Protein AF-A0A3P3W4W7-F1 (afdb_monomer_lite)

Structure (mmCIF, N/CA/C/O backbone):
data_AF-A0A3P3W4W7-F1
#
_entry.id   AF-A0A3P3W4W7-F1
#
loop_
_atom_site.group_PDB
_atom_site.id
_atom_site.type_symbol
_atom_site.label_atom_id
_atom_site.label_alt_id
_atom_site.label_comp_id
_atom_site.label_asym_id
_atom_site.label_entity_id
_atom_site.label_seq_id
_atom_site.pdbx_PDB_ins_code
_atom_site.Cartn_x
_atom_site.Cartn_y
_atom_site.Cartn_z
_atom_site.occupancy
_atom_site.B_iso_or_equiv
_atom_site.auth_seq_id
_atom_site.auth_comp_id
_atom_site.auth_asym_id
_atom_site.auth_atom_id
_atom_site.pdbx_PDB_model_num
ATOM 1 N N . MET A 1 1 ? 40.143 12.924 -22.755 1.00 57.97 1 MET A N 1
ATOM 2 C CA . MET A 1 1 ? 38.948 13.526 -23.400 1.00 57.97 1 MET A CA 1
ATOM 3 C C . MET A 1 1 ? 38.088 12.484 -24.126 1.00 57.97 1 MET A C 1
ATOM 5 O O . MET A 1 1 ? 36.880 12.657 -24.133 1.00 57.97 1 MET A O 1
ATOM 9 N N . PHE A 1 2 ? 38.655 11.391 -24.664 1.00 59.66 2 PHE A N 1
ATOM 10 C CA . PHE A 1 2 ? 37.889 10.298 -25.294 1.00 59.66 2 PHE A CA 1
ATOM 11 C C . PHE A 1 2 ? 37.101 9.401 -24.310 1.00 59.66 2 PHE A C 1
ATOM 13 O O . PHE A 1 2 ? 36.015 8.945 -24.656 1.00 59.66 2 PHE A O 1
ATOM 20 N N . ASP A 1 3 ? 37.569 9.215 -23.072 1.00 65.12 3 ASP A N 1
ATOM 21 C CA . ASP A 1 3 ? 36.923 8.292 -22.116 1.00 65.12 3 ASP A CA 1
ATOM 22 C C . ASP A 1 3 ? 35.558 8.764 -21.588 1.00 65.12 3 ASP A C 1
ATOM 24 O O . ASP A 1 3 ? 34.700 7.950 -21.253 1.00 65.12 3 ASP A O 1
ATOM 28 N N . LEU A 1 4 ? 35.310 10.079 -21.550 1.00 63.84 4 LEU A N 1
ATOM 29 C CA . LEU A 1 4 ? 34.059 10.626 -21.010 1.00 63.84 4 LEU A CA 1
ATOM 30 C C . LEU A 1 4 ? 32.869 10.398 -21.960 1.00 63.84 4 LEU A C 1
ATOM 32 O O . LEU A 1 4 ? 31.755 10.167 -21.506 1.00 63.84 4 LEU A O 1
ATOM 36 N N . ILE A 1 5 ? 33.109 10.426 -23.277 1.00 64.25 5 ILE A N 1
ATOM 37 C CA . ILE A 1 5 ? 32.082 10.164 -24.299 1.00 64.25 5 ILE A CA 1
ATOM 38 C C . ILE A 1 5 ? 31.753 8.664 -24.359 1.00 64.25 5 ILE A C 1
ATOM 40 O O . ILE A 1 5 ? 30.599 8.299 -24.562 1.00 64.25 5 ILE A O 1
ATOM 44 N N . PHE A 1 6 ? 32.738 7.792 -24.120 1.00 63.69 6 PHE A N 1
ATOM 45 C CA . PHE A 1 6 ? 32.544 6.340 -24.068 1.00 63.69 6 PHE A CA 1
ATOM 46 C C . PHE A 1 6 ? 31.688 5.907 -22.865 1.00 63.69 6 PHE A C 1
ATOM 48 O O . PHE A 1 6 ? 30.785 5.091 -23.026 1.00 63.69 6 PHE A O 1
ATOM 55 N N . LEU A 1 7 ? 31.906 6.508 -21.688 1.00 63.19 7 LEU A N 1
ATOM 56 C CA . LEU A 1 7 ? 31.093 6.261 -20.488 1.00 63.19 7 LEU A CA 1
ATOM 57 C C . LEU A 1 7 ? 29.683 6.867 -20.564 1.00 63.19 7 LEU A C 1
ATOM 59 O O . LEU A 1 7 ? 28.767 6.352 -19.933 1.00 63.19 7 LEU A O 1
ATOM 63 N N . LEU A 1 8 ? 29.480 7.943 -21.333 1.00 63.91 8 LEU A N 1
ATOM 64 C CA . LEU A 1 8 ? 28.139 8.500 -21.557 1.00 63.91 8 LEU A CA 1
ATOM 65 C C . LEU A 1 8 ? 27.311 7.676 -22.557 1.00 63.91 8 LEU A C 1
ATOM 67 O O . LEU A 1 8 ? 26.089 7.781 -22.574 1.00 63.91 8 LEU A O 1
ATOM 71 N N . ASN A 1 9 ? 27.983 6.892 -23.405 1.00 57.31 9 ASN A N 1
ATOM 72 C CA . ASN A 1 9 ? 27.384 6.123 -24.497 1.00 57.31 9 ASN A CA 1
ATOM 73 C C . ASN A 1 9 ? 27.335 4.611 -24.208 1.00 57.31 9 ASN A C 1
ATOM 75 O O . ASN A 1 9 ? 27.004 3.812 -25.088 1.00 57.31 9 ASN A O 1
ATOM 79 N N . SER A 1 10 ? 27.693 4.200 -22.990 1.00 53.84 10 SER A N 1
ATOM 80 C CA . SER A 1 10 ? 27.621 2.807 -22.575 1.00 53.84 10 SER A CA 1
ATOM 81 C C . SER A 1 10 ? 26.181 2.445 -22.216 1.00 53.84 10 SER A C 1
ATOM 83 O O . SER A 1 10 ? 25.780 2.563 -21.060 1.00 53.84 10 SER A O 1
ATOM 85 N N . ASN A 1 11 ? 25.420 1.966 -23.204 1.00 59.00 11 ASN A N 1
ATOM 86 C CA . ASN A 1 11 ? 24.349 1.012 -22.919 1.00 59.00 11 ASN A CA 1
ATOM 87 C C . ASN A 1 11 ? 25.001 -0.174 -22.198 1.00 59.00 11 ASN A C 1
ATOM 89 O O . ASN A 1 11 ? 26.020 -0.694 -22.673 1.00 59.00 11 ASN A O 1
ATOM 93 N N . LEU A 1 12 ? 24.475 -0.582 -21.043 1.00 65.50 12 LEU A N 1
ATOM 94 C CA . LEU A 1 12 ? 25.000 -1.769 -20.365 1.00 65.50 12 LEU A CA 1
ATOM 95 C C . LEU A 1 12 ? 24.935 -2.965 -21.335 1.00 65.50 12 LEU A C 1
ATOM 97 O O . LEU A 1 12 ? 23.985 -3.067 -22.109 1.00 65.50 12 LEU A O 1
ATOM 101 N N . PRO A 1 13 ? 25.875 -3.926 -21.283 1.00 58.22 13 PRO A N 1
ATOM 102 C CA . PRO A 1 13 ? 25.868 -5.090 -22.181 1.00 58.22 13 PRO A CA 1
ATOM 103 C C . PRO A 1 13 ? 24.628 -6.001 -22.0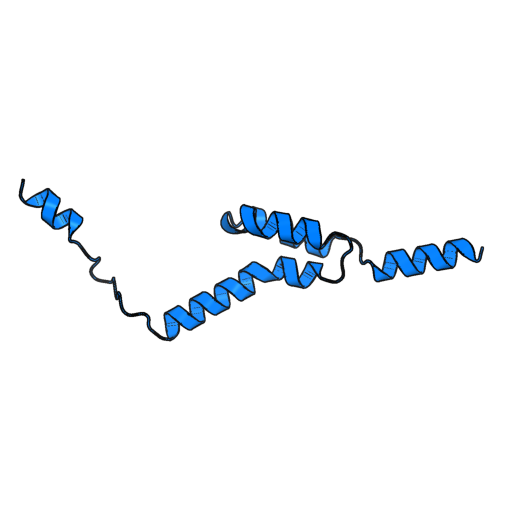23 1.00 58.22 13 PRO A C 1
ATOM 105 O O . PRO A 1 13 ? 24.482 -6.971 -22.761 1.00 58.22 13 PRO A O 1
ATOM 108 N N . PHE A 1 14 ? 23.730 -5.684 -21.082 1.00 60.97 14 PHE A N 1
ATOM 109 C CA . PHE A 1 14 ? 22.448 -6.350 -20.825 1.00 60.97 14 PHE A CA 1
ATOM 110 C C . PHE A 1 14 ? 21.233 -5.428 -21.030 1.00 60.97 14 PHE A C 1
ATOM 112 O O . PHE A 1 14 ? 20.102 -5.811 -20.728 1.00 60.97 14 PHE A O 1
ATOM 119 N N . GLU A 1 15 ? 21.446 -4.198 -21.494 1.00 62.66 15 GLU A N 1
ATOM 120 C CA . GLU A 1 15 ? 20.395 -3.208 -21.690 1.00 62.66 15 GLU A CA 1
ATOM 121 C C . GLU A 1 15 ? 19.645 -3.503 -22.988 1.00 62.66 15 GLU A C 1
ATOM 123 O O . GLU A 1 15 ? 19.916 -2.937 -24.044 1.00 62.66 15 GLU A O 1
ATOM 128 N N . ASN A 1 16 ? 18.684 -4.429 -22.914 1.00 66.75 16 ASN A N 1
ATOM 129 C CA . ASN A 1 16 ? 17.666 -4.538 -23.945 1.00 66.75 16 ASN A CA 1
ATOM 130 C C . ASN A 1 16 ? 16.654 -3.394 -23.756 1.00 66.75 16 ASN A C 1
ATOM 132 O O . ASN A 1 16 ? 15.771 -3.406 -22.894 1.00 66.75 16 ASN A O 1
ATOM 136 N N . ASN A 1 17 ? 16.801 -2.374 -24.585 1.00 67.06 17 ASN A N 1
ATOM 137 C CA . ASN A 1 17 ? 15.872 -1.257 -24.748 1.00 67.06 17 ASN A CA 1
ATOM 138 C C . ASN A 1 17 ? 14.535 -1.677 -25.393 1.00 67.06 17 ASN A C 1
ATOM 140 O O . ASN A 1 17 ? 13.599 -0.882 -25.466 1.00 67.06 17 ASN A O 1
ATOM 144 N N . GLU A 1 18 ? 14.406 -2.938 -25.805 1.00 79.00 18 GLU A N 1
ATOM 145 C CA . GLU A 1 18 ? 13.145 -3.516 -26.249 1.00 79.00 18 GLU A CA 1
ATOM 146 C C . GLU A 1 18 ? 12.188 -3.736 -25.067 1.00 79.00 18 GLU A C 1
ATOM 148 O O . GLU A 1 18 ? 12.495 -4.421 -24.083 1.00 79.00 18 GLU A O 1
ATOM 153 N N . ILE A 1 19 ? 10.986 -3.162 -25.174 1.00 78.75 19 ILE A N 1
ATOM 154 C CA . ILE A 1 19 ? 9.873 -3.465 -24.273 1.00 78.75 19 ILE A CA 1
ATOM 155 C C . ILE A 1 19 ? 9.352 -4.850 -24.655 1.00 78.75 19 ILE A C 1
ATOM 157 O O . ILE A 1 19 ? 8.498 -5.002 -25.528 1.00 78.75 19 ILE A O 1
ATOM 161 N N . THR A 1 20 ? 9.904 -5.879 -24.017 1.00 86.75 20 THR A N 1
ATOM 162 C CA . THR A 1 20 ? 9.450 -7.254 -24.214 1.00 86.75 20 THR A CA 1
ATOM 163 C C . THR A 1 20 ? 8.172 -7.521 -23.416 1.00 86.75 20 THR A C 1
ATOM 165 O O . THR A 1 20 ? 7.866 -6.839 -22.429 1.00 86.75 20 THR A O 1
ATOM 168 N N . LYS A 1 21 ? 7.390 -8.520 -23.838 1.00 86.44 21 LYS A N 1
ATOM 169 C CA . LYS A 1 21 ? 6.101 -8.857 -23.205 1.00 86.44 21 LYS A CA 1
ATOM 170 C C . LYS A 1 21 ? 6.278 -9.201 -21.726 1.00 86.44 21 LYS A C 1
ATOM 172 O O . LYS A 1 21 ? 5.437 -8.852 -20.904 1.00 86.44 21 LYS A O 1
ATOM 177 N N . GLU A 1 22 ? 7.399 -9.821 -21.383 1.00 88.19 22 GLU A N 1
ATOM 178 C CA . GLU A 1 22 ? 7.774 -10.203 -20.025 1.00 88.19 22 GLU A CA 1
ATOM 179 C C . GLU A 1 22 ? 7.931 -8.970 -19.130 1.00 88.19 22 GLU A C 1
ATOM 181 O O . GLU A 1 22 ? 7.410 -8.961 -18.017 1.00 88.19 22 GLU A O 1
ATOM 186 N N . LYS A 1 23 ? 8.570 -7.898 -19.626 1.00 85.69 23 LYS A N 1
ATOM 187 C CA . LYS A 1 23 ? 8.710 -6.633 -18.885 1.00 85.69 23 LYS A CA 1
ATOM 188 C C . LYS A 1 23 ? 7.360 -5.961 -18.646 1.00 85.69 23 LYS A C 1
ATOM 190 O O . LYS A 1 23 ? 7.121 -5.450 -17.554 1.00 85.69 23 LYS A O 1
ATOM 195 N N . VAL A 1 24 ? 6.466 -5.993 -19.636 1.00 90.19 24 VAL A N 1
ATOM 196 C CA . VAL A 1 24 ? 5.104 -5.451 -19.498 1.00 90.19 24 VAL A CA 1
ATOM 197 C C . VAL A 1 24 ? 4.324 -6.225 -18.438 1.00 90.19 24 VAL A C 1
ATOM 199 O O . VAL A 1 24 ? 3.749 -5.621 -17.537 1.00 90.19 24 VAL A O 1
ATOM 202 N N . ILE A 1 25 ? 4.348 -7.559 -18.500 1.00 92.81 25 ILE A N 1
ATOM 203 C CA . ILE A 1 25 ? 3.672 -8.423 -17.525 1.00 92.81 25 ILE A CA 1
ATOM 204 C C . ILE A 1 25 ? 4.244 -8.202 -16.120 1.00 92.81 25 ILE A C 1
ATOM 206 O O . ILE A 1 25 ? 3.479 -8.034 -15.173 1.00 92.81 25 ILE A O 1
ATOM 210 N N . ALA A 1 26 ? 5.571 -8.138 -15.980 1.00 89.56 26 ALA A N 1
ATOM 211 C CA . ALA A 1 26 ? 6.225 -7.863 -14.704 1.00 89.56 26 ALA A CA 1
ATOM 212 C C . ALA A 1 26 ? 5.822 -6.493 -14.136 1.00 89.56 26 ALA A C 1
ATOM 214 O O . ALA A 1 26 ? 5.473 -6.399 -12.961 1.00 89.56 26 ALA A O 1
ATOM 215 N N . GLY A 1 27 ? 5.793 -5.445 -14.966 1.00 89.94 27 GLY A N 1
ATOM 216 C CA . GLY A 1 27 ? 5.341 -4.114 -14.557 1.00 89.94 27 GLY A CA 1
ATOM 217 C C . GLY A 1 27 ? 3.890 -4.112 -14.075 1.00 89.94 27 GLY A C 1
ATOM 218 O O . GLY A 1 27 ? 3.589 -3.574 -13.011 1.00 89.94 27 GLY A O 1
ATOM 219 N N . VAL A 1 28 ? 2.996 -4.782 -14.803 1.00 91.06 28 VAL A N 1
ATOM 220 C CA . VAL A 1 28 ? 1.586 -4.928 -14.415 1.00 91.06 28 VAL A CA 1
ATOM 221 C C . VAL A 1 28 ? 1.451 -5.674 -13.082 1.00 91.06 28 VAL A C 1
ATOM 223 O O . VAL A 1 28 ? 0.719 -5.224 -12.201 1.00 91.06 28 VAL A O 1
ATOM 226 N N . LEU A 1 29 ? 2.186 -6.773 -12.891 1.00 91.50 29 LEU A N 1
ATOM 227 C CA . LEU A 1 29 ? 2.182 -7.530 -11.635 1.00 91.50 29 LEU A CA 1
ATOM 228 C C . LEU A 1 29 ? 2.677 -6.690 -10.453 1.00 91.50 29 LEU A C 1
ATOM 230 O O . LEU A 1 29 ? 2.060 -6.719 -9.389 1.00 91.50 29 LEU A O 1
ATOM 234 N N . ILE A 1 30 ? 3.741 -5.905 -10.640 1.00 89.75 30 ILE A N 1
ATOM 235 C CA . ILE A 1 30 ? 4.259 -4.996 -9.610 1.00 89.75 30 ILE A CA 1
ATOM 236 C C . ILE A 1 30 ? 3.189 -3.978 -9.206 1.00 89.75 30 ILE A C 1
ATOM 238 O O . ILE A 1 30 ? 2.999 -3.750 -8.014 1.00 89.75 30 ILE A O 1
ATOM 242 N N . VAL A 1 31 ? 2.440 -3.419 -10.162 1.00 86.94 31 VAL A N 1
ATOM 243 C CA . VAL A 1 31 ? 1.337 -2.489 -9.865 1.00 86.94 31 VAL A CA 1
ATOM 244 C C . VAL A 1 31 ? 0.242 -3.169 -9.037 1.00 86.94 31 VAL A C 1
ATOM 246 O O . VAL A 1 31 ? -0.226 -2.592 -8.054 1.00 86.94 31 VAL A O 1
ATOM 249 N N . PHE A 1 32 ? -0.143 -4.404 -9.370 1.00 87.94 32 PHE A N 1
ATOM 250 C CA . PHE A 1 32 ? -1.133 -5.145 -8.581 1.00 87.94 32 PHE A CA 1
ATOM 251 C C . PHE A 1 32 ? -0.652 -5.427 -7.154 1.00 87.94 32 PHE A C 1
ATOM 253 O O . PHE A 1 32 ? -1.410 -5.218 -6.207 1.00 87.94 32 PHE A O 1
ATOM 260 N N . ILE A 1 33 ? 0.606 -5.844 -6.989 1.00 87.94 33 ILE A N 1
ATOM 261 C CA . ILE A 1 33 ? 1.208 -6.102 -5.673 1.00 87.94 33 ILE A CA 1
ATOM 262 C C . ILE A 1 33 ? 1.283 -4.809 -4.853 1.00 87.94 33 ILE A C 1
ATOM 264 O O . ILE A 1 33 ? 0.912 -4.784 -3.679 1.00 87.94 33 ILE A O 1
ATOM 268 N N . TYR A 1 34 ? 1.688 -3.708 -5.484 1.00 84.62 34 TYR A N 1
ATOM 269 C CA . TYR A 1 34 ? 1.766 -2.394 -4.852 1.00 84.62 34 TYR A CA 1
ATOM 270 C C . TYR A 1 34 ? 0.414 -1.934 -4.287 1.00 84.62 34 TYR A C 1
ATOM 272 O O . TYR A 1 34 ? 0.348 -1.291 -3.238 1.00 84.62 34 TYR A O 1
ATOM 280 N N . LEU A 1 35 ? -0.681 -2.317 -4.943 1.00 84.81 35 LEU A N 1
ATOM 281 C CA . LEU A 1 35 ? -2.03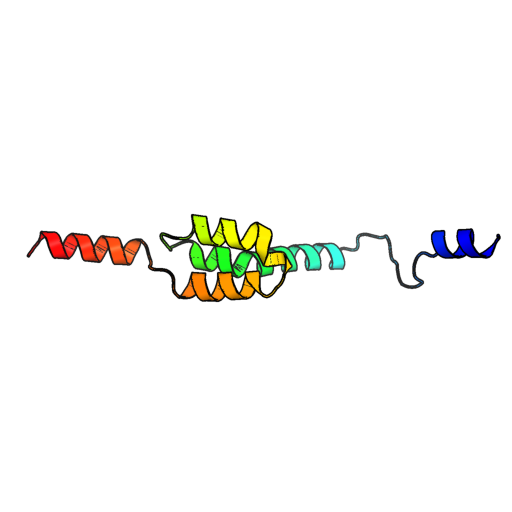8 -1.947 -4.554 1.00 84.81 35 LEU A CA 1
ATOM 282 C C . LEU A 1 35 ? -2.690 -2.897 -3.535 1.00 84.81 35 LEU A C 1
ATOM 284 O O . LEU A 1 35 ? -3.792 -2.593 -3.078 1.00 84.81 35 LEU A O 1
ATOM 288 N N . ILE A 1 36 ? -2.045 -3.996 -3.118 1.00 87.94 36 ILE A N 1
ATOM 289 C CA . ILE A 1 36 ? -2.601 -4.944 -2.127 1.00 87.94 36 ILE A CA 1
ATOM 290 C C . ILE A 1 36 ? -3.118 -4.251 -0.848 1.00 87.94 36 ILE A C 1
ATOM 292 O O . ILE A 1 36 ? -4.274 -4.493 -0.488 1.00 87.94 36 ILE A O 1
ATOM 296 N N . PRO A 1 37 ? -2.357 -3.359 -0.176 1.00 82.38 37 PRO A N 1
ATOM 297 C CA . PRO A 1 37 ? -2.828 -2.681 1.037 1.00 82.38 37 PRO A CA 1
ATOM 298 C C . PRO A 1 37 ? -4.095 -1.858 0.785 1.00 82.38 37 PRO A C 1
ATOM 300 O O . PRO A 1 37 ? -4.995 -1.784 1.620 1.00 82.38 37 PRO A O 1
ATOM 303 N N . SER A 1 38 ? -4.189 -1.259 -0.404 1.00 84.25 38 SER A N 1
ATOM 304 C CA . SER A 1 38 ? -5.352 -0.489 -0.834 1.00 84.25 38 SER A CA 1
ATOM 305 C C . SER A 1 38 ? -6.562 -1.389 -1.097 1.00 84.25 38 SER A C 1
ATOM 307 O O . SER A 1 38 ? -7.664 -1.049 -0.675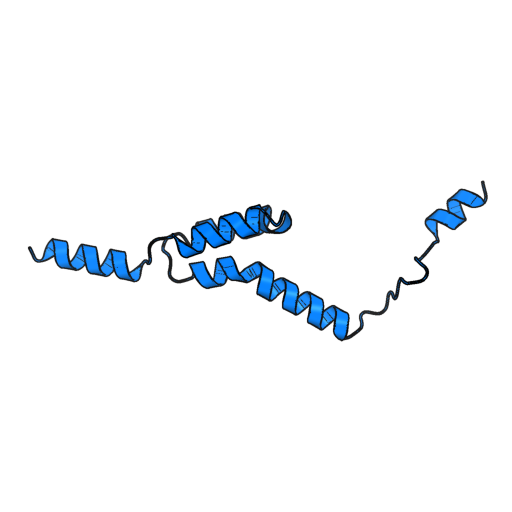 1.00 84.25 38 SER A O 1
ATOM 309 N N . PHE A 1 39 ? -6.381 -2.558 -1.716 1.00 86.38 39 PHE A N 1
ATOM 310 C CA . PHE A 1 39 ? -7.468 -3.526 -1.894 1.00 86.38 39 PHE A CA 1
ATOM 311 C C . PHE A 1 39 ? -8.010 -4.045 -0.556 1.00 86.38 39 PHE A C 1
ATOM 313 O O . PHE A 1 39 ? -9.227 -4.101 -0.384 1.00 86.38 39 PHE A O 1
ATOM 320 N N . ILE A 1 40 ? -7.133 -4.349 0.408 1.00 85.12 40 ILE A N 1
ATOM 321 C CA . ILE A 1 40 ? -7.518 -4.798 1.760 1.00 85.12 40 ILE A CA 1
ATOM 322 C C . ILE A 1 40 ? -8.296 -3.703 2.502 1.00 85.12 40 ILE A C 1
ATOM 324 O O . ILE A 1 40 ? -9.288 -3.975 3.178 1.00 85.12 40 ILE A O 1
ATOM 328 N N . ALA A 1 41 ? -7.887 -2.445 2.343 1.00 85.25 41 ALA A N 1
ATOM 329 C CA . ALA A 1 41 ? -8.524 -1.314 3.003 1.00 85.25 41 ALA A CA 1
ATOM 330 C C . ALA A 1 41 ? -9.910 -0.943 2.436 1.00 85.25 41 ALA A C 1
ATOM 332 O O . ALA A 1 41 ? -10.567 -0.085 3.019 1.00 85.25 41 ALA A O 1
ATOM 333 N N . ARG A 1 42 ? -10.372 -1.531 1.321 1.00 80.62 42 ARG A N 1
ATOM 334 C CA . ARG A 1 42 ? -11.570 -1.077 0.578 1.00 80.62 42 ARG A CA 1
ATOM 335 C C . ARG A 1 42 ? -12.863 -1.042 1.404 1.00 80.62 42 ARG A C 1
ATOM 337 O O . ARG A 1 42 ? -13.685 -0.159 1.184 1.00 80.62 42 ARG A O 1
ATOM 344 N N . ASP A 1 43 ? -13.036 -1.967 2.346 1.00 76.31 43 ASP A N 1
ATOM 345 C CA . ASP A 1 43 ? -14.217 -2.046 3.233 1.00 76.31 43 ASP A CA 1
ATOM 346 C C . ASP A 1 43 ? -14.035 -1.275 4.563 1.00 76.31 43 ASP A C 1
ATOM 348 O O . ASP A 1 43 ? -14.855 -1.311 5.485 1.00 76.31 43 ASP A O 1
ATOM 352 N N . LYS A 1 44 ? -12.916 -0.564 4.704 1.00 82.38 44 LYS A N 1
ATOM 353 C CA . LYS A 1 44 ? -12.548 0.129 5.937 1.00 82.38 44 LYS A CA 1
ATOM 354 C C . LYS A 1 44 ? -12.913 1.605 5.845 1.00 82.38 44 LYS A C 1
ATOM 356 O O . LYS A 1 44 ? -12.724 2.249 4.816 1.00 82.38 44 LYS A O 1
ATOM 361 N N . ILE A 1 45 ? -13.362 2.185 6.959 1.00 76.12 45 ILE A N 1
ATOM 362 C CA . ILE A 1 45 ? -13.711 3.620 7.040 1.00 76.12 45 ILE A CA 1
ATOM 363 C C . ILE A 1 45 ? -12.505 4.492 6.669 1.00 76.12 45 ILE A C 1
ATOM 365 O O . ILE A 1 45 ? -12.625 5.508 5.989 1.00 76.12 45 ILE A O 1
ATOM 369 N N . GLN A 1 46 ? -11.317 4.053 7.086 1.00 79.25 46 GLN A N 1
ATOM 370 C CA . GLN A 1 46 ? -10.061 4.771 6.895 1.00 79.25 46 GLN A CA 1
ATOM 371 C C . GLN A 1 46 ? -9.424 4.547 5.511 1.00 79.25 46 GLN A C 1
ATOM 373 O O . GLN A 1 46 ? -8.304 5.003 5.285 1.00 79.25 46 GLN A O 1
ATOM 378 N N . PHE A 1 47 ? -10.126 3.902 4.566 1.00 82.56 47 PHE A N 1
ATOM 379 C CA . PHE A 1 47 ? -9.636 3.608 3.212 1.00 82.56 47 PHE A CA 1
ATOM 380 C C . PHE A 1 47 ? -8.952 4.805 2.545 1.00 82.56 47 PHE A C 1
ATOM 382 O O . PHE A 1 47 ? -7.834 4.697 2.047 1.00 82.56 47 PHE A O 1
ATOM 389 N N . LYS A 1 48 ? -9.604 5.972 2.583 1.00 81.94 48 LYS A N 1
ATOM 390 C CA . LYS A 1 48 ? -9.129 7.187 1.909 1.00 81.94 48 LYS A CA 1
ATOM 391 C C . LYS A 1 48 ? -7.766 7.648 2.443 1.00 81.94 48 LYS A C 1
ATOM 393 O O . LYS A 1 48 ? -6.934 8.102 1.665 1.00 81.94 48 LYS A O 1
ATOM 398 N N . TYR A 1 49 ? -7.525 7.475 3.743 1.00 83.56 49 TYR A N 1
ATOM 399 C CA . TYR A 1 49 ? -6.254 7.809 4.389 1.00 83.56 49 TYR A CA 1
ATOM 400 C C . TYR A 1 49 ? -5.171 6.770 4.092 1.00 83.56 49 TYR A C 1
ATOM 402 O O . TYR A 1 49 ? -4.038 7.142 3.803 1.00 83.56 49 TYR A O 1
ATOM 410 N N . ILE A 1 50 ? -5.524 5.481 4.085 1.00 84.00 50 ILE A N 1
ATOM 411 C CA . ILE A 1 50 ? -4.588 4.391 3.772 1.00 84.00 50 ILE A CA 1
ATOM 412 C C . ILE A 1 50 ? -4.106 4.493 2.321 1.00 84.00 50 ILE A C 1
ATOM 414 O O . ILE A 1 50 ? -2.916 4.344 2.059 1.00 84.00 50 ILE A O 1
ATOM 418 N N . VAL A 1 51 ? -4.996 4.810 1.376 1.00 81.94 51 VAL A N 1
ATOM 419 C CA . VAL A 1 51 ? -4.622 5.049 -0.028 1.00 81.94 51 VAL A CA 1
ATOM 420 C C . VAL A 1 51 ? -3.745 6.292 -0.158 1.00 81.94 51 VAL A C 1
ATOM 422 O O . VAL A 1 51 ? -2.710 6.236 -0.820 1.00 81.94 51 VAL A O 1
ATOM 425 N N . LEU A 1 52 ? -4.115 7.393 0.504 1.00 83.38 52 LEU A N 1
ATOM 426 C CA . LEU A 1 52 ? -3.337 8.633 0.473 1.00 83.38 52 LEU A CA 1
ATOM 427 C C . LEU A 1 52 ? -1.935 8.456 1.064 1.00 83.38 52 LEU A C 1
ATOM 429 O O . LEU A 1 52 ? -1.013 9.133 0.627 1.00 83.38 52 LEU A O 1
ATOM 433 N N . PHE A 1 53 ? -1.766 7.548 2.025 1.00 82.94 53 PHE A N 1
ATOM 434 C CA . PHE A 1 53 ? -0.462 7.202 2.580 1.00 82.94 53 PHE A CA 1
ATOM 435 C C . PHE A 1 53 ? 0.312 6.237 1.669 1.00 82.94 53 PHE A C 1
ATOM 437 O O . PHE A 1 53 ? 1.501 6.436 1.430 1.00 82.94 53 PHE A O 1
ATOM 444 N N . ASN A 1 54 ? -0.358 5.225 1.103 1.00 83.19 54 ASN A N 1
ATOM 445 C CA . ASN A 1 54 ? 0.271 4.221 0.241 1.00 83.19 54 ASN A CA 1
ATOM 446 C C . ASN A 1 54 ? 0.838 4.825 -1.059 1.00 83.19 54 ASN A C 1
ATOM 448 O O . ASN A 1 54 ? 1.882 4.390 -1.527 1.00 83.19 54 ASN A O 1
ATOM 452 N N . VAL A 1 55 ? 0.212 5.853 -1.643 1.00 79.62 55 VAL A N 1
ATOM 453 C CA . VAL A 1 55 ? 0.694 6.466 -2.899 1.00 79.62 55 VAL A CA 1
ATOM 454 C C . VAL A 1 55 ? 2.091 7.111 -2.765 1.00 79.62 55 VAL A C 1
ATOM 456 O O . VAL A 1 55 ? 2.979 6.706 -3.514 1.00 79.62 55 VAL A O 1
ATOM 459 N N . PRO A 1 56 ? 2.341 8.054 -1.834 1.00 81.62 56 PRO A N 1
ATOM 460 C CA . PRO A 1 56 ? 3.641 8.707 -1.677 1.00 81.62 56 PRO A CA 1
ATOM 461 C C . PRO A 1 56 ? 4.646 7.920 -0.830 1.00 81.62 56 PRO A C 1
ATOM 463 O O . PRO A 1 56 ? 5.838 8.148 -0.988 1.00 81.62 56 PRO A O 1
ATOM 466 N N . PHE A 1 57 ? 4.218 7.022 0.068 1.00 78.00 57 PHE A N 1
ATOM 467 C CA . PHE A 1 57 ? 5.142 6.257 0.922 1.00 78.00 57 PHE A CA 1
ATOM 468 C C . PHE A 1 57 ? 5.349 4.813 0.472 1.00 78.00 57 PHE A C 1
ATOM 470 O O . PHE A 1 57 ? 6.327 4.187 0.888 1.00 78.00 57 PHE A O 1
ATOM 477 N N . GLY A 1 58 ? 4.490 4.268 -0.390 1.00 75.31 58 GLY A N 1
ATOM 478 C CA . GLY A 1 58 ? 4.612 2.884 -0.839 1.00 75.31 58 GLY A CA 1
ATOM 479 C C . GLY A 1 58 ? 5.910 2.615 -1.609 1.00 75.31 58 GLY A C 1
ATOM 480 O O . GLY A 1 58 ? 6.428 1.504 -1.529 1.00 75.31 58 GLY A O 1
ATOM 481 N N . PHE A 1 59 ? 6.515 3.625 -2.255 1.00 80.62 59 PHE A N 1
ATOM 482 C CA . PHE A 1 59 ? 7.796 3.460 -2.965 1.00 80.62 59 PHE A CA 1
ATOM 483 C C . PHE A 1 59 ? 8.963 3.081 -2.036 1.00 80.62 59 PHE A C 1
ATOM 485 O O . PHE A 1 59 ? 9.946 2.504 -2.489 1.00 80.62 59 PHE A O 1
ATOM 492 N N . THR A 1 60 ? 8.861 3.383 -0.736 1.00 84.25 60 THR A N 1
ATOM 493 C CA . THR A 1 60 ? 9.922 3.108 0.249 1.00 84.25 60 THR A CA 1
ATOM 494 C C . THR A 1 60 ? 9.942 1.657 0.735 1.00 84.25 60 THR A C 1
ATOM 496 O O . THR A 1 60 ? 10.822 1.292 1.512 1.00 84.25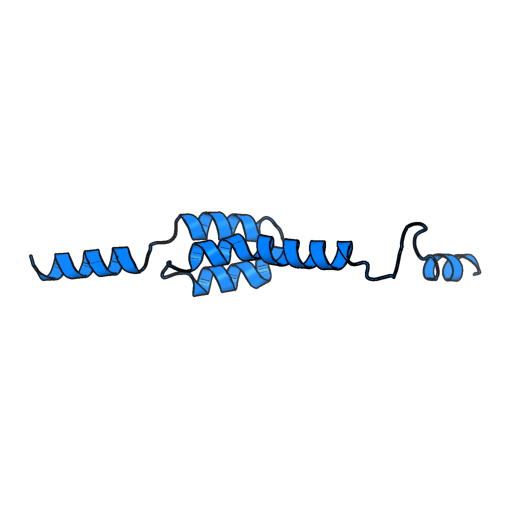 60 THR A O 1
ATOM 499 N N . GLY A 1 61 ? 8.960 0.831 0.344 1.00 80.06 61 GLY A N 1
ATOM 500 C CA . GLY A 1 61 ? 8.754 -0.533 0.851 1.00 80.06 61 GLY A CA 1
ATOM 501 C C . GLY A 1 61 ? 8.292 -0.582 2.317 1.00 80.06 61 GLY A C 1
ATOM 502 O O . GLY A 1 61 ? 7.314 -1.249 2.641 1.00 80.06 61 GLY A O 1
ATOM 503 N N . ILE A 1 62 ? 8.920 0.192 3.205 1.00 85.44 62 ILE A N 1
ATOM 504 C CA . ILE A 1 62 ? 8.526 0.349 4.612 1.00 85.44 62 ILE A CA 1
ATOM 505 C C . ILE A 1 62 ? 7.155 1.023 4.710 1.00 85.44 62 ILE A C 1
ATOM 507 O O . ILE A 1 62 ? 6.278 0.537 5.420 1.00 85.44 62 ILE A O 1
ATOM 511 N N . GLY A 1 63 ? 6.933 2.104 3.960 1.00 83.69 63 GLY A N 1
ATOM 512 C CA . GLY A 1 63 ? 5.628 2.759 3.897 1.00 83.69 63 GLY A CA 1
ATOM 513 C C . GLY A 1 63 ? 4.524 1.840 3.373 1.00 83.69 63 GLY A C 1
ATOM 514 O O . GLY A 1 63 ? 3.400 1.877 3.874 1.00 83.69 63 GLY A O 1
ATOM 515 N N . TRP A 1 64 ? 4.867 0.950 2.438 1.00 87.62 64 TRP A N 1
ATOM 516 C CA . TRP A 1 64 ? 3.961 -0.089 1.955 1.00 87.62 64 TRP A CA 1
ATOM 517 C C . TRP A 1 64 ? 3.601 -1.081 3.073 1.00 87.62 64 TRP A C 1
ATOM 519 O O . TRP A 1 64 ? 2.417 -1.313 3.316 1.00 87.62 64 TRP A O 1
ATOM 529 N N . LEU A 1 65 ? 4.583 -1.586 3.833 1.00 88.88 65 LEU A N 1
ATOM 530 C CA . LEU A 1 65 ? 4.343 -2.491 4.969 1.00 88.88 65 LEU A CA 1
ATOM 531 C C . LEU A 1 65 ? 3.499 -1.844 6.072 1.00 88.88 65 LEU A C 1
ATOM 533 O O . LEU A 1 65 ? 2.564 -2.466 6.573 1.00 88.88 65 LEU A O 1
ATOM 537 N N . ILE A 1 66 ? 3.783 -0.588 6.423 1.00 88.06 66 ILE A N 1
ATOM 538 C CA . ILE A 1 66 ? 2.990 0.170 7.400 1.00 88.06 66 ILE A CA 1
ATOM 539 C C . ILE A 1 66 ? 1.546 0.297 6.912 1.00 88.06 66 ILE A C 1
ATOM 541 O O . ILE A 1 66 ? 0.615 0.029 7.671 1.00 88.06 66 ILE A O 1
ATOM 545 N N . SER A 1 67 ? 1.346 0.646 5.637 1.00 86.94 67 SER A N 1
ATOM 546 C CA . SER A 1 67 ? 0.006 0.743 5.054 1.00 86.94 67 SER A CA 1
ATOM 547 C C . SER A 1 67 ? -0.727 -0.603 5.062 1.00 86.94 67 SER A C 1
ATOM 549 O O . SER A 1 67 ? -1.931 -0.638 5.308 1.00 86.94 67 SER A O 1
ATOM 551 N N . LEU A 1 68 ? -0.008 -1.716 4.882 1.00 87.31 68 LEU A N 1
ATOM 552 C CA . LEU A 1 68 ? -0.560 -3.067 4.931 1.00 87.31 68 LEU A CA 1
ATOM 553 C C . LEU A 1 68 ? -1.009 -3.431 6.348 1.00 87.31 68 LEU A C 1
ATOM 555 O O . LEU A 1 68 ? -2.168 -3.794 6.547 1.00 87.31 68 LEU A O 1
ATOM 559 N N . VAL A 1 69 ? -0.142 -3.261 7.347 1.00 88.88 69 VAL A N 1
ATOM 560 C CA . VAL A 1 69 ? -0.480 -3.516 8.758 1.00 88.88 69 VAL A CA 1
ATOM 561 C C . VAL A 1 69 ? -1.643 -2.632 9.210 1.00 88.88 69 VAL A C 1
ATOM 563 O O . VAL A 1 69 ? -2.548 -3.095 9.910 1.00 88.88 69 VAL A O 1
ATOM 566 N N . TRP A 1 70 ? -1.660 -1.373 8.776 1.00 88.38 70 TRP A N 1
ATOM 567 C CA . TRP A 1 70 ? -2.752 -0.455 9.070 1.00 88.38 70 TRP A CA 1
ATOM 568 C C . TRP A 1 70 ? -4.056 -0.879 8.383 1.00 88.38 70 TRP A C 1
ATOM 570 O O . TRP A 1 70 ? -5.104 -0.888 9.025 1.00 88.38 70 TRP A O 1
ATOM 580 N N . SER A 1 71 ? -4.003 -1.314 7.121 1.00 86.62 71 SER A N 1
ATOM 581 C CA . SER A 1 71 ? -5.181 -1.788 6.380 1.00 86.62 71 SER A CA 1
ATOM 582 C C . SER A 1 71 ? -5.857 -2.997 7.028 1.00 86.62 71 SER A C 1
ATOM 584 O O . SER A 1 71 ? -7.086 -3.070 7.060 1.00 86.62 71 SER A O 1
ATOM 586 N N . ILE A 1 72 ? -5.064 -3.903 7.605 1.00 86.31 72 ILE A N 1
ATOM 587 C CA . ILE A 1 72 ? -5.557 -5.092 8.306 1.00 86.31 72 ILE A CA 1
ATOM 588 C C . ILE A 1 72 ? -6.230 -4.696 9.627 1.00 86.31 72 ILE A C 1
ATOM 590 O O . ILE A 1 72 ? -7.329 -5.166 9.920 1.00 86.31 72 ILE A O 1
ATOM 594 N N . ASN A 1 73 ? -5.607 -3.797 10.396 1.00 85.56 73 ASN A N 1
ATOM 595 C CA . ASN A 1 73 ? -6.105 -3.371 11.710 1.00 85.56 73 ASN A CA 1
ATOM 596 C C . ASN A 1 73 ? -7.233 -2.329 11.659 1.00 85.56 73 ASN A C 1
ATOM 598 O O . ASN A 1 73 ? -7.895 -2.089 12.669 1.00 85.56 73 ASN A O 1
ATOM 602 N N . ALA A 1 74 ? -7.465 -1.684 10.516 1.00 84.88 74 ALA A N 1
ATOM 603 C CA . ALA A 1 74 ? -8.498 -0.666 10.397 1.00 84.88 74 ALA A CA 1
ATOM 604 C C . ALA A 1 74 ? -9.905 -1.243 10.653 1.00 84.88 74 ALA A C 1
ATOM 606 O O . ALA A 1 74 ? -10.236 -2.369 10.259 1.00 84.88 74 ALA A O 1
ATOM 607 N N . LYS A 1 75 ? -10.766 -0.443 11.290 1.00 82.31 75 LYS A N 1
ATOM 608 C CA . LYS A 1 75 ? -12.170 -0.795 11.550 1.00 82.31 75 LYS A CA 1
ATOM 609 C C . LYS A 1 75 ? -12.973 -0.880 10.248 1.00 82.31 75 LYS A C 1
ATOM 611 O O . LYS A 1 75 ? -12.837 -0.029 9.361 1.00 82.31 75 LYS A O 1
ATOM 616 N N . SER A 1 76 ? -13.788 -1.932 10.127 1.00 81.75 76 SER A N 1
ATOM 617 C CA . SER A 1 76 ? -14.731 -2.078 9.010 1.00 81.75 76 SER A CA 1
ATOM 618 C C . SER A 1 76 ? -15.909 -1.135 9.214 1.00 81.75 76 SER A C 1
ATOM 620 O O . SER A 1 76 ? -16.439 -1.020 10.320 1.00 81.75 76 SER A O 1
ATOM 622 N N . LYS A 1 77 ? -16.323 -0.480 8.127 1.00 81.12 77 LYS A N 1
ATOM 623 C CA . LYS A 1 77 ? -17.460 0.445 8.132 1.00 81.12 77 LYS A CA 1
ATOM 624 C C . LYS A 1 77 ? -18.767 -0.261 8.481 1.00 81.12 77 LYS A C 1
ATOM 626 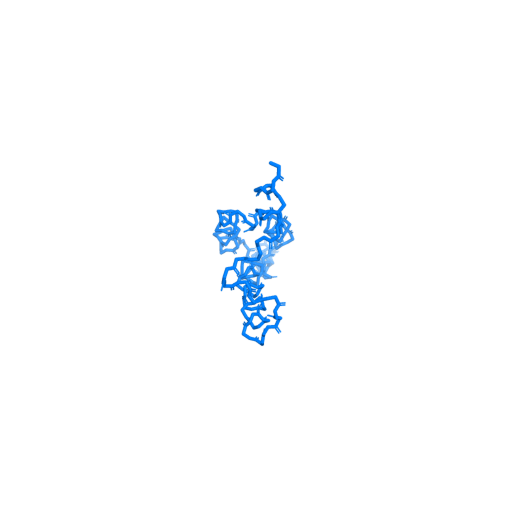O O . LYS A 1 77 ? -19.598 0.304 9.182 1.00 81.12 77 LYS A O 1
ATOM 631 N N . THR A 1 78 ? -18.915 -1.497 8.020 1.00 81.88 78 THR A N 1
ATOM 632 C CA . THR A 1 78 ? -20.113 -2.314 8.229 1.00 81.88 78 THR A CA 1
ATOM 633 C C . THR A 1 78 ? -20.294 -2.677 9.702 1.00 81.88 78 THR A C 1
ATOM 635 O O .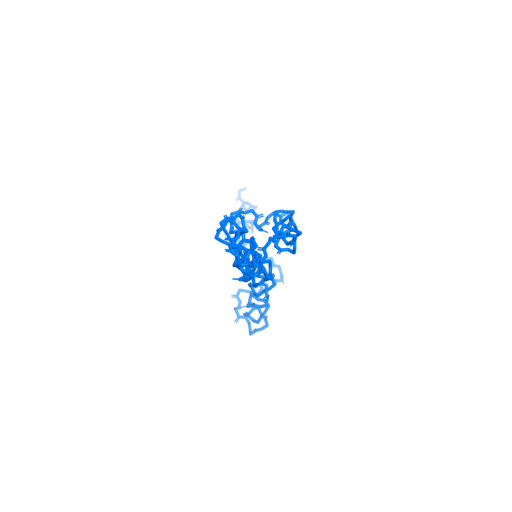 THR A 1 78 ? -21.391 -2.562 10.232 1.00 81.88 78 THR A O 1
ATOM 638 N N . ILE A 1 79 ? -19.210 -3.051 10.389 1.00 82.56 79 ILE A N 1
ATOM 639 C CA . ILE A 1 79 ? -19.259 -3.437 11.808 1.00 82.56 79 ILE A CA 1
ATOM 640 C C . ILE A 1 79 ? -19.594 -2.240 12.706 1.00 82.56 79 ILE A C 1
ATOM 642 O O . ILE A 1 79 ? -20.404 -2.376 13.618 1.00 82.56 79 ILE A O 1
ATOM 646 N N . ASP A 1 80 ? -18.997 -1.070 12.451 1.00 82.50 80 ASP A N 1
ATOM 647 C CA . ASP A 1 80 ? -19.299 0.134 13.237 1.00 82.50 80 ASP A CA 1
ATOM 648 C C . ASP A 1 80 ? -20.749 0.608 13.001 1.00 82.50 80 ASP A C 1
ATOM 650 O O . ASP A 1 80 ? -21.390 1.074 13.939 1.00 82.50 80 ASP A O 1
ATOM 654 N N . PHE A 1 81 ? -21.294 0.438 11.787 1.00 82.44 81 PHE A N 1
ATOM 655 C CA . PHE A 1 81 ? -22.704 0.731 11.501 1.00 82.44 81 PHE A CA 1
ATOM 656 C C . PHE A 1 81 ? -23.652 -0.190 12.282 1.00 82.44 81 PHE A C 1
ATOM 658 O O . PHE A 1 81 ? -24.559 0.300 12.942 1.00 82.44 81 PHE A O 1
ATOM 665 N N . LEU A 1 82 ? -23.403 -1.506 12.270 1.00 85.75 82 LEU A N 1
ATOM 666 C CA . LEU A 1 82 ? -24.211 -2.478 13.017 1.00 85.75 82 LEU A CA 1
ATOM 667 C C . LEU A 1 82 ? -24.137 -2.265 14.533 1.00 85.75 82 LEU A C 1
ATOM 669 O O . LEU A 1 82 ? -25.127 -2.458 15.226 1.00 85.75 82 LEU A O 1
ATOM 673 N N . ARG A 1 83 ? -22.975 -1.881 15.072 1.00 85.69 83 ARG A N 1
ATOM 674 C CA . ARG A 1 83 ? -22.847 -1.579 16.504 1.00 85.69 83 ARG A CA 1
ATOM 675 C C . ARG A 1 83 ? -23.726 -0.395 16.908 1.00 85.69 83 ARG A C 1
ATOM 677 O O . ARG A 1 83 ? -24.465 -0.515 17.869 1.00 85.69 83 ARG A O 1
ATOM 684 N N . ASN A 1 84 ? -23.660 0.697 16.149 1.00 84.50 84 ASN A N 1
ATOM 685 C CA . ASN A 1 84 ? -24.398 1.917 16.465 1.00 84.50 84 ASN A CA 1
ATOM 686 C C . ASN A 1 84 ? -25.924 1.738 16.372 1.00 84.50 84 ASN A C 1
ATOM 688 O O . ASN A 1 84 ? -26.646 2.423 17.075 1.00 84.50 84 ASN A O 1
ATOM 692 N N . ASP A 1 85 ? -26.407 0.839 15.509 1.00 86.00 85 ASP A N 1
ATOM 693 C CA . ASP A 1 85 ? -27.835 0.505 15.403 1.00 86.00 85 ASP A CA 1
ATOM 694 C C . ASP A 1 85 ? -28.338 -0.210 16.672 1.00 86.00 85 ASP A C 1
ATOM 696 O O . ASP A 1 85 ? -29.320 0.211 17.268 1.00 86.00 85 ASP A O 1
ATOM 700 N N . ASN A 1 86 ? -27.591 -1.210 17.164 1.00 84.50 86 ASN A N 1
ATOM 701 C CA . ASN A 1 86 ? -27.948 -1.940 18.390 1.00 84.50 86 ASN A CA 1
ATOM 702 C C . ASN A 1 86 ? -27.942 -1.054 19.651 1.00 84.50 86 ASN A C 1
ATOM 704 O O . ASN A 1 86 ? -28.729 -1.296 20.557 1.00 84.50 86 ASN A O 1
ATOM 708 N N . ASP A 1 87 ? -27.068 -0.043 19.712 1.00 85.38 87 ASP A N 1
ATOM 709 C CA . ASP A 1 87 ? -26.986 0.889 20.849 1.00 85.38 87 ASP A CA 1
ATOM 710 C C . ASP A 1 87 ? -28.185 1.869 20.907 1.00 85.38 87 ASP A C 1
ATOM 712 O O . ASP A 1 87 ? -28.383 2.538 21.918 1.00 85.38 87 ASP A O 1
ATOM 716 N N . LEU A 1 88 ? -28.965 2.006 19.824 1.00 81.50 88 LEU A N 1
ATOM 717 C CA . LEU A 1 88 ? -30.159 2.865 19.765 1.00 81.50 88 LEU A CA 1
ATOM 718 C C . LEU A 1 88 ? -31.449 2.131 20.161 1.00 81.50 88 LEU A C 1
ATOM 720 O O . LEU A 1 88 ? -32.465 2.787 20.400 1.00 81.50 88 LEU A O 1
ATOM 724 N N . ASP A 1 89 ? -31.397 0.800 20.220 1.00 78.75 89 ASP A N 1
ATOM 725 C CA . ASP A 1 89 ? -32.526 -0.077 20.535 1.00 78.75 89 ASP A CA 1
ATOM 726 C C . ASP A 1 89 ? -32.549 -0.535 22.016 1.00 78.75 89 ASP A C 1
ATOM 728 O O . ASP A 1 89 ? -33.480 -1.241 22.417 1.00 78.75 89 ASP A O 1
ATOM 732 N N . GLU A 1 90 ? -31.557 -0.138 22.829 1.00 67.25 90 GLU A N 1
ATOM 733 C CA . GLU A 1 90 ? -31.438 -0.406 24.283 1.00 67.25 90 GLU A CA 1
ATOM 734 C C . GLU A 1 90 ? -31.815 0.819 25.140 1.00 67.25 90 GLU A C 1
ATOM 736 O O . GLU A 1 90 ? -32.550 0.631 26.141 1.00 67.25 90 GLU A O 1
#

InterPro domains:
  IPR016410 Bacteriophage-associated immunity protein [PF14373] (33-72)

Foldseek 3Di:
DVVVVVVVPDPDPPDPPDPDPVVVVVVVVVVVVLCVLLVLQVQAPCSVVLVVQSPVPVVVVVSSVVSNVCSNPGDGPVVVVVVVVVVVVD

pLDDT: mean 79.96, std 9.62, range [53.84, 92.81]

Sequence (90 aa):
MFDLIFLLNSNLPFENNEITKEKVIAGVLIVFIYLIPSFIARDKIQFKYIVLFNVPFGFTGIGWLISLVWSINAKSKTIDFLRNDNDLDE

Organism: NCBI:txid2488728

Secondary structure (DSSP, 8-state):
-HHHHHHHS---TT---S--HHHHHHHHHHHHHHTHHHHHGGGBTTHHHHHHHHHHHGGGSHHHHHHHHHHHHSPBHHHHHHHHHHTT--

Radius of gyration: 22.58 Å; chains: 1; bounding box: 72×24×50 Å